Protein AF-A0A8I7B9J2-F1 (afdb_monomer)

Solvent-accessible surface area (backbone atoms only — not comparable to full-atom values): 4194 Å² total; per-residue (Å²): 130,90,76,84,50,67,70,38,74,45,67,54,64,44,83,88,76,68,20,27,45,25,52,38,94,84,72,79,51,74,47,80,35,81,65,84,84,51,74,46,29,56,27,34,31,43,63,46,68,78,78,70,53,89,95,53,83,71,72,78,70,46,75,45,76,84

pLDDT: mean 79.31, std 8.27, range [46.62, 89.62]

Foldseek 3Di:
DDDDDQQDKDWDADPVPRWTWFQDPVNPDIDTHNDPPDPRRIWGWHWAFDPDDVPDDGDPTDIDTD

Nearest PDB structures (foldseek):
  5b2h-assembly1_B  TM=7.926E-01  e=9.152E-01  Clostridium botulinum
  7t3p-assembly1_A  TM=7.307E-01  e=8.130E-01  Homo sapiens
  7t3q-assembly1_D  TM=7.362E-01  e=9.152E-01  Homo sapiens
  3uj4-assembly1_A  TM=6.424E-01  e=6.806E-01  Rattus norvegicus
  6lf2-assembly1_A  TM=7.773E-01  e=1.756E+00  Mytilisepta virgata

InterPro domains:
  IPR007679 Beta-trefoil domain of unknown function DUF569 [PF04601] (1-47)

Radius of gyration: 14.85 Å; Cα contacts (8 Å, |Δi|>4): 105; chains: 1; bounding box: 32×26×39 Å

Structure (mmCIF, N/CA/C/O backbone):
data_AF-A0A8I7B9J2-F1
#
_entry.id   AF-A0A8I7B9J2-F1
#
loop_
_atom_site.group_PDB
_atom_site.id
_atom_site.type_symbol
_atom_site.label_atom_id
_atom_site.label_alt_id
_atom_site.label_comp_id
_atom_site.label_asym_id
_atom_site.label_entity_id
_atom_site.label_seq_id
_atom_site.pdbx_PDB_ins_code
_atom_site.Cartn_x
_atom_site.Cartn_y
_atom_site.Cartn_z
_atom_site.occupancy
_atom_site.B_iso_or_equiv
_atom_site.auth_seq_id
_atom_site.auth_comp_id
_atom_site.auth_asym_id
_atom_site.auth_atom_id
_atom_site.pdbx_PDB_model_num
ATOM 1 N N . MET A 1 1 ? -18.024 4.715 -3.081 1.00 46.62 1 MET A N 1
ATOM 2 C CA . MET A 1 1 ? -16.604 4.359 -3.280 1.00 46.62 1 MET A CA 1
ATOM 3 C C . MET A 1 1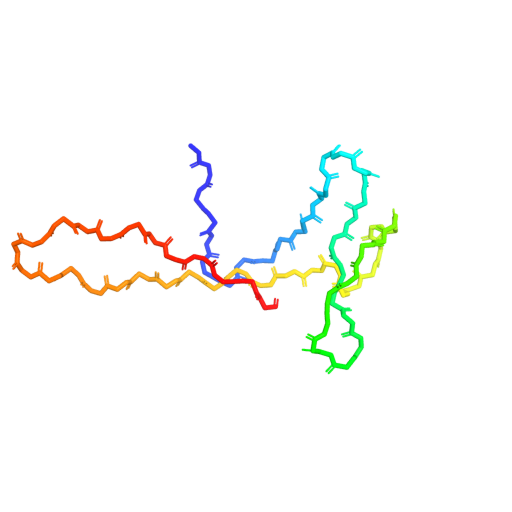 ? -16.359 3.060 -2.542 1.00 46.62 1 MET A C 1
ATOM 5 O O . MET A 1 1 ? -16.801 2.956 -1.405 1.00 46.62 1 MET A O 1
ATOM 9 N N . GLU A 1 2 ? -15.756 2.069 -3.193 1.00 55.62 2 GLU A N 1
ATOM 10 C CA . GLU A 1 2 ? -15.371 0.807 -2.551 1.00 55.62 2 GLU A CA 1
ATOM 11 C C . GLU A 1 2 ? -14.340 1.123 -1.458 1.00 55.62 2 GLU A C 1
ATOM 13 O O . GLU A 1 2 ? -13.319 1.754 -1.733 1.00 55.62 2 GLU A O 1
ATOM 18 N N . GLN A 1 3 ? -14.654 0.795 -0.205 1.00 66.44 3 GLN A N 1
ATOM 19 C CA . GLN A 1 3 ? -13.738 1.005 0.912 1.00 66.44 3 GLN A CA 1
ATOM 20 C C . GLN A 1 3 ? -12.799 -0.195 0.966 1.00 66.44 3 GLN A C 1
ATOM 22 O O . GLN A 1 3 ? -13.260 -1.329 1.058 1.00 66.44 3 GLN A O 1
ATOM 27 N N . PHE A 1 4 ? -11.491 0.043 0.882 1.00 73.19 4 PHE A N 1
ATOM 28 C CA . PHE A 1 4 ? -10.512 -1.032 0.995 1.00 73.19 4 PHE A CA 1
ATOM 29 C C . PHE A 1 4 ? -10.587 -1.663 2.384 1.00 73.19 4 PHE A C 1
ATOM 31 O O . PHE A 1 4 ? -10.573 -0.960 3.396 1.00 73.19 4 PHE A O 1
ATOM 38 N N . HIS A 1 5 ? -10.645 -2.989 2.432 1.00 76.56 5 HIS A N 1
ATOM 39 C CA . HIS A 1 5 ? -10.654 -3.714 3.692 1.00 76.56 5 HIS A CA 1
ATOM 40 C C . HIS A 1 5 ? -9.237 -3.850 4.250 1.00 76.56 5 HIS A C 1
ATOM 42 O O . HIS A 1 5 ? -8.256 -3.978 3.514 1.00 76.56 5 HIS A O 1
ATOM 48 N N . HIS A 1 6 ? -9.123 -3.856 5.576 1.00 80.12 6 HIS A N 1
ATOM 49 C CA . HIS A 1 6 ? -7.871 -4.201 6.234 1.00 80.12 6 HIS A CA 1
ATOM 50 C C . HIS A 1 6 ? -7.445 -5.627 5.844 1.00 80.12 6 HIS A C 1
ATOM 52 O O . HIS A 1 6 ? -8.247 -6.555 5.908 1.00 80.12 6 HIS A O 1
ATOM 58 N N . GLY A 1 7 ? -6.189 -5.801 5.437 1.00 81.94 7 GLY A N 1
ATOM 59 C CA . GLY A 1 7 ? -5.646 -7.063 4.928 1.00 81.94 7 GLY A CA 1
ATOM 60 C C . GLY A 1 7 ? -5.957 -7.338 3.452 1.00 81.94 7 GLY A C 1
ATOM 61 O O . GLY A 1 7 ? -5.540 -8.369 2.924 1.00 81.94 7 GLY A O 1
ATOM 62 N N . GLN A 1 8 ? -6.659 -6.437 2.759 1.00 86.69 8 GLN A N 1
ATOM 63 C CA . GLN A 1 8 ? -6.903 -6.582 1.328 1.00 86.69 8 GLN A CA 1
ATOM 64 C C . GLN A 1 8 ? -5.608 -6.372 0.545 1.00 86.69 8 GLN A C 1
ATOM 66 O O . GLN A 1 8 ? -4.888 -5.404 0.774 1.00 86.69 8 GLN A O 1
ATOM 71 N N . HIS A 1 9 ? -5.337 -7.247 -0.422 1.00 86.25 9 HIS A N 1
ATOM 72 C CA . HIS A 1 9 ? -4.208 -7.074 -1.328 1.00 86.25 9 HIS A CA 1
ATOM 73 C C . HIS A 1 9 ? -4.620 -6.244 -2.544 1.00 86.25 9 HIS A C 1
ATOM 75 O O . HIS A 1 9 ? -5.547 -6.603 -3.272 1.00 86.25 9 HIS A O 1
ATOM 81 N N . VAL A 1 10 ? -3.915 -5.142 -2.781 1.00 85.75 10 VAL A N 1
ATOM 82 C CA . VAL A 1 10 ? -4.153 -4.224 -3.900 1.00 85.75 10 VAL A CA 1
ATOM 83 C C . VAL A 1 10 ? -2.891 -4.040 -4.731 1.00 85.75 10 VAL A C 1
ATOM 85 O O . VAL A 1 10 ? -1.781 -4.310 -4.283 1.00 85.75 10 VAL A O 1
ATOM 88 N N . ARG A 1 11 ? -3.051 -3.573 -5.971 1.00 86.88 11 ARG A N 1
ATOM 89 C CA . ARG A 1 11 ? -1.932 -3.191 -6.840 1.00 86.88 11 ARG A CA 1
ATOM 90 C C . ARG A 1 11 ? -2.084 -1.726 -7.201 1.00 86.88 11 ARG A C 1
ATOM 92 O O . ARG A 1 11 ? -3.105 -1.350 -7.775 1.00 86.88 11 ARG A O 1
ATOM 99 N N . LEU A 1 12 ? -1.080 -0.912 -6.891 1.00 86.00 12 LEU A N 1
ATOM 100 C CA . LEU A 1 12 ? -1.099 0.497 -7.269 1.00 86.00 12 LEU A CA 1
ATOM 101 C C . LEU A 1 12 ? -0.546 0.670 -8.669 1.00 86.00 12 LEU A C 1
ATOM 103 O O . LEU A 1 12 ? 0.533 0.172 -8.988 1.00 86.00 12 LEU A O 1
ATOM 107 N N . ARG A 1 13 ? -1.300 1.400 -9.486 1.00 87.62 13 ARG A N 1
ATOM 108 C CA . ARG A 1 13 ? -0.912 1.790 -10.834 1.00 87.62 13 ARG A CA 1
ATOM 109 C C . ARG A 1 13 ? -0.774 3.305 -10.887 1.00 87.62 13 ARG A C 1
ATOM 111 O O . ARG A 1 13 ? -1.736 4.017 -10.602 1.00 87.62 13 ARG A O 1
ATOM 118 N N . SER A 1 14 ? 0.393 3.788 -11.297 1.00 85.69 14 SER A N 1
ATOM 119 C CA . SER A 1 14 ? 0.572 5.185 -11.677 1.00 85.69 14 SER A CA 1
ATOM 120 C C . SER A 1 14 ? -0.234 5.452 -12.946 1.00 85.69 14 SER A C 1
ATOM 122 O O . SER A 1 14 ? -0.047 4.785 -13.968 1.00 85.69 14 SER A O 1
ATOM 124 N N . ARG A 1 15 ? -1.170 6.405 -12.882 1.00 85.00 15 ARG A N 1
ATOM 125 C CA . ARG A 1 15 ? -1.997 6.776 -14.042 1.00 85.00 15 ARG A CA 1
ATOM 126 C C . ARG A 1 15 ? -1.185 7.516 -15.102 1.00 85.00 15 ARG A C 1
ATOM 128 O O . ARG A 1 15 ? -1.475 7.345 -16.278 1.00 85.00 15 ARG A O 1
ATOM 135 N N . GLU A 1 16 ? -0.178 8.280 -14.685 1.00 84.88 16 GLU A N 1
ATOM 136 C CA . GLU A 1 16 ? 0.673 9.082 -15.571 1.00 84.88 16 GLU A CA 1
ATOM 137 C C . GLU A 1 16 ? 1.644 8.212 -16.371 1.00 84.88 16 GLU A C 1
ATOM 139 O O . GLU A 1 16 ? 1.773 8.367 -17.579 1.00 84.88 16 GLU A O 1
ATOM 144 N N . LEU A 1 17 ? 2.296 7.256 -15.702 1.00 84.12 17 LEU A N 1
ATOM 145 C CA . LEU A 1 17 ? 3.355 6.439 -16.304 1.00 84.12 17 LEU A CA 1
ATOM 146 C C . LEU A 1 17 ? 2.862 5.066 -16.777 1.00 84.12 17 LEU A C 1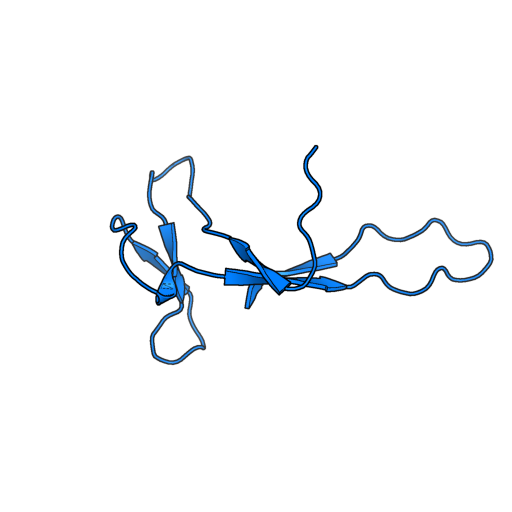
ATOM 148 O O . LEU A 1 17 ? 3.606 4.317 -17.406 1.00 84.12 17 LEU A O 1
ATOM 152 N N . GLY A 1 18 ? 1.632 4.686 -16.424 1.00 85.81 18 GLY A N 1
A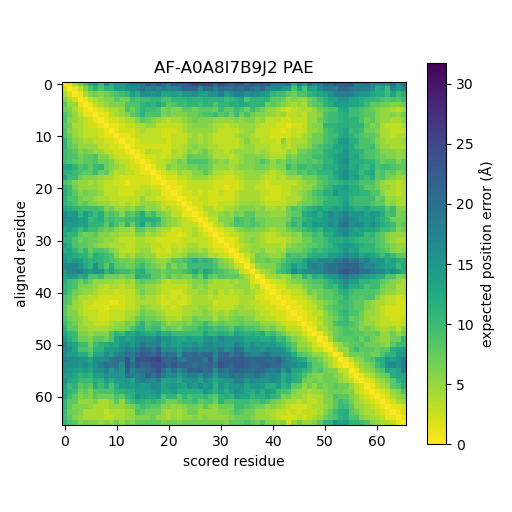TOM 153 C CA . GLY A 1 18 ? 1.090 3.354 -16.697 1.00 85.81 18 GLY A CA 1
ATOM 154 C C . GLY A 1 18 ? 1.804 2.218 -15.953 1.00 85.81 18 GLY A C 1
ATOM 155 O O . GLY A 1 18 ? 1.472 1.055 -16.179 1.00 85.81 18 GLY A O 1
ATOM 156 N N . THR A 1 19 ? 2.743 2.540 -15.063 1.00 88.38 19 THR A N 1
ATOM 157 C CA . THR A 1 19 ? 3.559 1.603 -14.287 1.00 88.38 19 THR A CA 1
ATOM 158 C C . THR A 1 19 ? 2.878 1.191 -12.987 1.00 88.38 19 THR A C 1
ATOM 160 O O . THR A 1 19 ? 1.939 1.831 -12.518 1.00 88.38 19 THR A O 1
ATOM 163 N N . TYR A 1 20 ? 3.357 0.103 -12.397 1.00 88.25 20 TYR A N 1
ATOM 164 C CA . TYR A 1 20 ? 2.910 -0.420 -11.115 1.00 88.25 20 TYR A CA 1
ATOM 165 C C . TYR A 1 20 ? 3.951 -0.147 -10.036 1.00 88.25 20 TYR A C 1
ATOM 167 O O . TYR A 1 20 ? 5.150 -0.187 -10.313 1.00 88.25 20 TYR A O 1
ATOM 175 N N . LEU A 1 21 ? 3.488 0.093 -8.811 1.00 88.06 21 LEU A N 1
ATOM 176 C CA . LEU A 1 21 ? 4.358 0.214 -7.645 1.00 88.06 21 LEU A CA 1
ATOM 177 C C . LEU A 1 21 ? 4.817 -1.178 -7.204 1.00 88.06 21 LEU A C 1
ATOM 179 O O . LEU A 1 21 ? 3.974 -2.043 -6.963 1.00 88.06 21 LEU A O 1
ATOM 183 N N . HIS A 1 22 ? 6.128 -1.387 -7.127 1.00 89.62 22 HIS A N 1
ATOM 184 C CA . HIS A 1 22 ? 6.764 -2.623 -6.674 1.00 89.62 22 HIS A CA 1
ATOM 185 C C . HIS A 1 22 ? 7.560 -2.350 -5.405 1.00 89.62 22 HIS A C 1
ATOM 187 O O . HIS A 1 22 ? 8.272 -1.351 -5.333 1.00 89.62 22 HIS A O 1
ATOM 193 N N . ALA A 1 23 ? 7.442 -3.236 -4.423 1.00 87.38 23 ALA A N 1
ATOM 194 C CA . ALA A 1 23 ? 8.353 -3.278 -3.293 1.00 87.38 23 ALA A CA 1
ATOM 195 C C . ALA A 1 23 ? 9.727 -3.752 -3.775 1.00 87.38 23 ALA A C 1
ATOM 197 O O . ALA A 1 23 ? 9.831 -4.737 -4.518 1.00 87.38 23 ALA A O 1
ATOM 198 N N . GLU A 1 24 ? 10.775 -3.051 -3.363 1.00 85.25 24 GLU A N 1
ATOM 199 C CA . GLU A 1 24 ? 12.131 -3.543 -3.569 1.00 85.25 24 GLU A CA 1
ATOM 200 C C . GLU A 1 24 ? 12.392 -4.783 -2.708 1.00 85.25 24 GLU A C 1
ATOM 202 O O . GLU A 1 24 ? 11.728 -5.024 -1.698 1.00 85.25 24 GLU A O 1
ATOM 207 N N . GLU A 1 25 ? 13.331 -5.617 -3.151 1.00 82.12 25 GLU A N 1
ATOM 208 C CA . GLU A 1 25 ? 13.649 -6.896 -2.502 1.00 82.12 25 GLU A CA 1
ATOM 209 C C . GLU A 1 25 ? 14.202 -6.707 -1.081 1.00 82.12 25 GLU A C 1
ATOM 211 O O . GLU A 1 25 ? 14.015 -7.551 -0.208 1.00 82.12 25 GLU A O 1
ATOM 216 N N . ASP A 1 26 ? 14.817 -5.554 -0.827 1.00 81.31 26 ASP A N 1
ATOM 217 C CA . ASP A 1 26 ? 15.310 -5.136 0.480 1.00 81.31 26 ASP A CA 1
ATOM 218 C C . ASP A 1 26 ? 14.193 -4.683 1.445 1.00 81.31 26 ASP A C 1
ATOM 220 O O . ASP A 1 26 ? 14.454 -4.441 2.628 1.00 81.31 26 ASP A O 1
ATOM 224 N N . GLY A 1 27 ? 12.951 -4.557 0.960 1.00 74.06 27 GLY A N 1
ATOM 225 C CA . GLY A 1 27 ? 11.779 -4.143 1.733 1.00 74.06 27 GLY A CA 1
ATOM 226 C C . GLY A 1 27 ? 11.848 -2.708 2.267 1.00 74.06 27 GLY A C 1
ATOM 227 O O . GLY A 1 27 ? 11.034 -2.332 3.114 1.00 74.06 27 GLY A O 1
ATOM 228 N N . ARG A 1 28 ? 12.823 -1.907 1.818 1.00 78.69 28 ARG A N 1
ATOM 229 C CA . ARG A 1 28 ? 13.013 -0.512 2.252 1.00 78.69 28 ARG A CA 1
ATOM 230 C C . ARG A 1 28 ? 12.551 0.485 1.202 1.00 78.69 28 ARG A C 1
ATOM 232 O O . ARG A 1 28 ? 12.110 1.575 1.568 1.00 78.69 28 ARG A O 1
ATOM 239 N N . GLY A 1 29 ? 12.662 0.116 -0.071 1.00 82.31 29 GLY A N 1
ATOM 240 C CA . GLY A 1 29 ? 12.330 0.964 -1.206 1.00 82.31 29 GLY A CA 1
ATOM 241 C C . GLY A 1 29 ? 11.046 0.562 -1.919 1.00 82.31 29 GLY A C 1
ATOM 242 O O . GLY A 1 29 ? 10.524 -0.546 -1.770 1.00 82.31 29 GLY A O 1
ATOM 243 N N . VAL A 1 30 ? 10.552 1.488 -2.738 1.00 86.75 30 VAL A N 1
ATOM 244 C CA . VAL A 1 30 ? 9.535 1.201 -3.747 1.00 86.75 30 VAL A CA 1
ATOM 245 C C . VAL A 1 30 ? 10.025 1.707 -5.095 1.00 86.75 30 VAL A C 1
ATOM 247 O O . VAL A 1 30 ? 10.451 2.856 -5.212 1.00 86.75 30 VAL A O 1
ATOM 250 N N . SER A 1 31 ? 9.930 0.872 -6.123 1.00 86.56 31 SER A N 1
ATOM 251 C CA . SER A 1 31 ? 10.251 1.256 -7.498 1.00 86.56 31 SER A CA 1
ATOM 252 C C . SER A 1 31 ? 9.006 1.176 -8.378 1.00 86.56 31 SER A C 1
ATOM 254 O O . SER A 1 31 ? 8.053 0.442 -8.104 1.00 86.56 31 SER A O 1
ATOM 256 N N . LEU A 1 32 ? 9.000 1.929 -9.475 1.00 86.94 32 LEU A N 1
ATOM 257 C CA . LEU A 1 32 ? 7.934 1.869 -10.472 1.00 86.94 32 LEU A CA 1
ATOM 258 C C . LEU A 1 32 ? 8.346 0.953 -11.620 1.00 86.94 32 LEU A C 1
ATOM 260 O O . LEU A 1 32 ? 9.351 1.194 -12.283 1.00 86.94 32 LEU A O 1
ATOM 264 N N . HIS A 1 33 ? 7.536 -0.066 -11.900 1.00 83.38 33 HIS A N 1
ATOM 265 C CA . HIS A 1 33 ? 7.828 -1.039 -12.946 1.00 83.38 33 HIS A CA 1
ATOM 266 C C . HIS A 1 33 ? 6.655 -1.216 -13.908 1.00 83.38 33 HIS A C 1
ATOM 268 O O . HIS A 1 33 ? 5.494 -1.276 -13.513 1.00 83.38 33 HIS A O 1
ATOM 274 N N . HIS A 1 34 ? 6.939 -1.383 -15.199 1.00 81.00 34 HIS A N 1
ATOM 275 C CA . HIS A 1 34 ? 5.894 -1.590 -16.214 1.00 81.00 34 HIS A CA 1
ATOM 276 C C . HIS A 1 34 ? 5.216 -2.975 -16.125 1.00 81.00 34 HIS A C 1
ATOM 278 O O . HIS A 1 34 ? 4.157 -3.203 -16.708 1.00 81.00 34 HIS A O 1
ATOM 284 N N . ARG A 1 35 ? 5.816 -3.929 -15.399 1.00 74.81 35 ARG A N 1
ATOM 285 C CA . ARG A 1 35 ? 5.352 -5.324 -15.336 1.00 74.81 35 ARG A CA 1
ATOM 286 C C . ARG A 1 35 ? 4.349 -5.514 -14.200 1.00 74.81 35 ARG A C 1
ATOM 2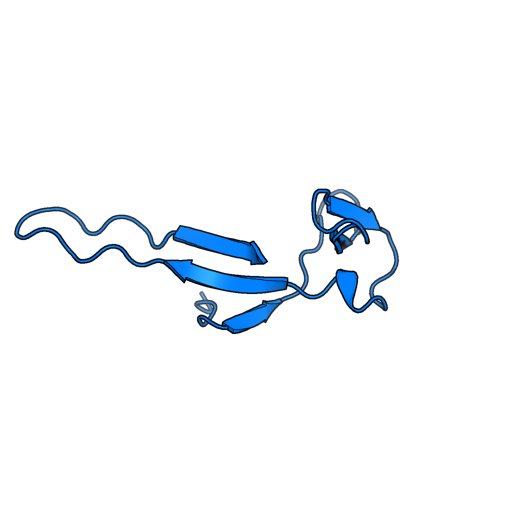88 O O . ARG A 1 35 ? 4.654 -5.246 -13.046 1.00 74.81 35 ARG A O 1
ATOM 295 N N . ARG A 1 36 ? 3.175 -6.065 -14.519 1.00 69.88 36 ARG A N 1
ATOM 296 C CA . ARG A 1 36 ? 2.100 -6.381 -13.554 1.00 69.88 36 ARG A CA 1
ATOM 297 C C . ARG A 1 36 ? 2.334 -7.685 -12.766 1.00 69.88 36 ARG A C 1
ATOM 299 O O . ARG A 1 36 ? 1.596 -7.968 -11.827 1.00 69.88 36 ARG A O 1
ATOM 306 N N . VAL A 1 37 ? 3.287 -8.516 -13.196 1.00 64.62 37 VAL A N 1
ATOM 307 C CA . VAL A 1 37 ? 3.323 -9.959 -12.876 1.00 64.62 37 VAL A CA 1
ATOM 308 C C . VAL A 1 37 ? 4.142 -10.328 -11.633 1.00 64.62 37 VAL A C 1
ATOM 310 O O . VAL A 1 37 ? 4.161 -11.494 -11.264 1.00 64.62 37 VAL A O 1
ATOM 313 N N . SER A 1 38 ? 4.800 -9.368 -10.976 1.00 72.75 38 SER A N 1
ATOM 314 C CA . SER A 1 38 ? 5.582 -9.659 -9.767 1.00 72.75 38 SER A CA 1
ATOM 315 C C . SER A 1 38 ? 4.695 -9.709 -8.523 1.00 72.75 38 SER A C 1
ATOM 317 O O . SER A 1 38 ? 3.777 -8.895 -8.387 1.00 72.75 38 SER A O 1
ATOM 319 N N . MET A 1 39 ? 4.996 -10.623 -7.595 1.00 79.75 39 MET A N 1
ATOM 320 C CA . MET A 1 39 ? 4.391 -10.625 -6.257 1.00 79.75 39 MET A CA 1
ATOM 321 C C . MET A 1 39 ? 4.688 -9.326 -5.504 1.00 79.75 39 MET A C 1
ATOM 323 O O . MET A 1 39 ? 3.820 -8.839 -4.791 1.00 79.75 39 MET A O 1
ATOM 327 N N . ASN A 1 40 ? 5.837 -8.701 -5.764 1.00 82.25 40 ASN A N 1
ATOM 328 C CA . ASN A 1 40 ? 6.242 -7.428 -5.167 1.00 82.25 40 ASN A CA 1
ATOM 329 C C . ASN A 1 40 ? 5.329 -6.253 -5.552 1.00 82.25 40 ASN A C 1
ATOM 331 O O . ASN A 1 40 ? 5.434 -5.177 -4.977 1.00 82.25 40 ASN A O 1
ATOM 335 N N . ALA A 1 41 ? 4.443 -6.429 -6.537 1.00 84.06 41 ALA A N 1
ATOM 336 C CA . ALA A 1 41 ? 3.444 -5.429 -6.900 1.00 84.06 41 ALA A CA 1
ATOM 337 C C . ALA A 1 41 ? 2.158 -5.518 -6.059 1.00 84.06 41 ALA A C 1
ATOM 339 O O . ALA A 1 41 ? 1.254 -4.699 -6.249 1.00 84.06 41 ALA A O 1
ATOM 340 N N . ALA A 1 42 ? 2.024 -6.548 -5.217 1.00 88.19 42 ALA A N 1
ATOM 341 C CA . ALA A 1 42 ? 0.888 -6.743 -4.330 1.00 88.19 42 ALA A CA 1
ATOM 342 C C . ALA A 1 42 ? 1.166 -6.102 -2.968 1.00 88.19 42 ALA A C 1
ATOM 344 O O . ALA A 1 42 ? 2.157 -6.416 -2.324 1.00 88.19 42 ALA A O 1
ATOM 345 N N . TRP A 1 43 ? 0.247 -5.244 -2.542 1.00 86.81 43 TRP A N 1
ATOM 346 C CA . TRP A 1 43 ? 0.347 -4.463 -1.317 1.00 86.81 43 TRP A CA 1
ATOM 347 C C . TRP A 1 43 ? -0.798 -4.814 -0.388 1.00 86.81 43 TRP A C 1
ATOM 349 O O . TRP A 1 43 ? -1.958 -4.748 -0.798 1.00 86.81 43 TRP A O 1
ATOM 359 N N . ALA A 1 44 ? -0.497 -5.148 0.857 1.00 88.12 44 ALA A N 1
ATOM 360 C CA . ALA A 1 44 ? -1.503 -5.335 1.883 1.00 88.12 44 ALA A CA 1
ATOM 361 C C . ALA A 1 44 ? -1.969 -3.968 2.400 1.00 88.12 44 ALA A C 1
ATOM 363 O O . ALA A 1 44 ? -1.177 -3.154 2.882 1.00 88.12 44 ALA A O 1
ATOM 364 N N . VAL A 1 45 ? -3.272 -3.707 2.318 1.00 87.06 45 VAL A N 1
ATOM 365 C CA . VAL A 1 45 ? -3.881 -2.499 2.873 1.00 87.06 45 VAL A CA 1
ATOM 366 C C . VAL A 1 45 ? -4.018 -2.667 4.377 1.00 87.06 45 VAL A C 1
ATOM 368 O O . VAL A 1 45 ? -4.767 -3.504 4.869 1.00 87.06 45 VAL A O 1
ATOM 371 N N . HIS A 1 46 ? -3.328 -1.824 5.124 1.00 84.81 46 HIS A N 1
ATOM 372 C CA . HIS A 1 46 ? -3.462 -1.705 6.561 1.00 84.81 46 HIS A CA 1
ATOM 373 C C . HIS A 1 46 ? -4.232 -0.422 6.870 1.00 84.81 46 HIS A C 1
ATOM 375 O O . HIS A 1 46 ? -3.676 0.677 6.856 1.00 84.81 46 HIS A O 1
ATOM 381 N N . VAL A 1 47 ? -5.534 -0.559 7.112 1.00 81.88 47 VAL A N 1
ATOM 382 C CA . VAL A 1 47 ? -6.377 0.563 7.538 1.00 81.88 47 VAL A CA 1
ATOM 383 C C . VAL A 1 47 ? -6.215 0.744 9.041 1.00 81.88 47 VAL A C 1
ATOM 385 O O . VAL A 1 47 ? -6.494 -0.182 9.805 1.00 81.88 47 VAL A O 1
ATOM 388 N N . TYR A 1 48 ? -5.761 1.925 9.447 1.00 80.12 48 TYR A N 1
ATOM 389 C CA . TYR A 1 48 ? -5.713 2.379 10.827 1.00 80.12 48 TYR A CA 1
ATOM 390 C C . TYR A 1 48 ? -6.825 3.402 11.047 1.00 80.12 48 TY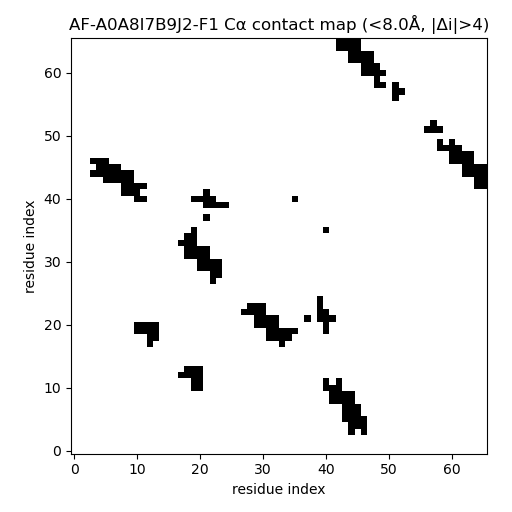R A C 1
ATOM 392 O O . TYR A 1 48 ? -6.802 4.505 10.494 1.00 80.12 48 TYR A O 1
ATOM 400 N N . GLN A 1 49 ? -7.802 3.024 11.865 1.00 74.44 49 GLN A N 1
ATOM 401 C CA . GLN A 1 49 ? -8.827 3.937 12.341 1.00 74.44 49 GLN A CA 1
ATOM 402 C C . GLN A 1 49 ? -8.517 4.269 13.804 1.00 74.44 49 GLN A C 1
ATOM 404 O O . GLN A 1 49 ? -8.679 3.395 14.660 1.00 74.44 49 GLN A O 1
ATOM 409 N N . PRO A 1 50 ? -8.036 5.487 14.113 1.00 70.25 50 PRO A N 1
ATOM 410 C CA . PRO A 1 50 ? -7.874 5.888 15.500 1.00 70.25 50 PRO A CA 1
ATOM 411 C C . PRO A 1 50 ? -9.249 5.883 16.189 1.00 70.25 50 PRO A C 1
ATOM 413 O O . PRO A 1 50 ? -10.248 6.247 15.558 1.00 70.25 50 PRO A O 1
ATOM 416 N N . PRO A 1 51 ? -9.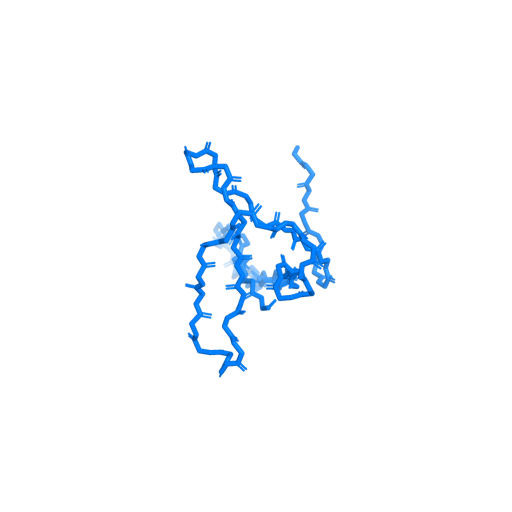329 5.457 17.461 1.00 69.00 51 PRO A 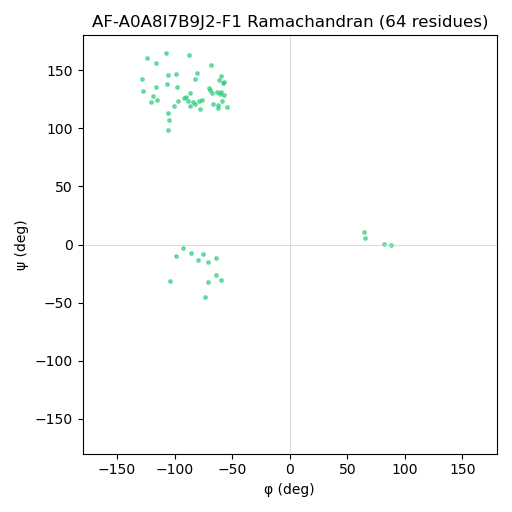N 1
ATOM 417 C CA . PRO A 1 51 ? -10.586 5.473 18.191 1.00 69.00 51 PRO A CA 1
ATOM 418 C C . PRO A 1 51 ? -11.140 6.905 18.237 1.00 69.00 51 PRO A C 1
ATOM 420 O O . PRO A 1 51 ? -10.363 7.851 18.414 1.00 69.00 51 PRO A O 1
ATOM 423 N N . PRO A 1 52 ? -12.460 7.092 18.066 1.00 67.44 52 PRO A N 1
ATOM 424 C CA . PRO A 1 52 ? -13.058 8.412 18.154 1.00 67.44 52 PRO A CA 1
ATOM 425 C C . PRO A 1 52 ? -12.847 8.949 19.570 1.00 67.44 52 PRO A C 1
ATOM 427 O O . PRO A 1 52 ? -13.323 8.374 20.549 1.00 67.44 52 PRO A O 1
ATOM 430 N N . LEU A 1 53 ? -12.107 10.049 19.679 1.00 75.75 53 LEU A N 1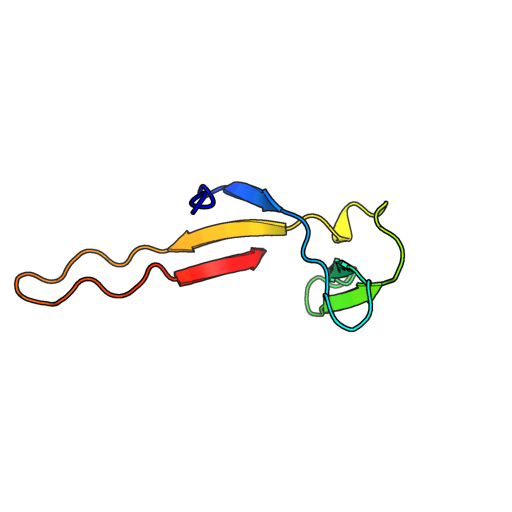
ATOM 431 C CA . LEU A 1 53 ? -12.034 10.802 20.923 1.00 75.75 53 LEU A CA 1
ATOM 432 C C . LEU A 1 53 ? -13.419 11.416 21.162 1.00 75.75 53 LEU A C 1
ATOM 434 O O . LEU A 1 53 ? -13.998 12.010 20.250 1.00 75.75 53 LEU A O 1
ATOM 438 N N . ALA A 1 54 ? -13.972 11.240 22.364 1.00 75.25 54 ALA A N 1
ATOM 439 C CA . ALA A 1 54 ? -15.308 11.727 22.696 1.00 75.25 54 ALA A CA 1
ATOM 440 C C . ALA A 1 54 ? -15.418 13.238 22.412 1.00 75.25 54 ALA A C 1
ATOM 442 O O . ALA A 1 54 ? -14.687 14.037 22.992 1.00 75.25 54 ALA A O 1
ATOM 443 N N . GLY A 1 55 ? -16.316 13.617 21.497 1.00 73.12 55 GLY A N 1
ATOM 444 C CA . GLY A 1 55 ? -16.547 15.011 21.099 1.00 73.12 55 GLY A CA 1
ATOM 445 C C . GLY A 1 55 ? -15.667 15.546 19.960 1.00 73.12 55 GLY A C 1
ATOM 446 O O . GLY A 1 55 ? -15.854 16.694 19.565 1.00 73.12 55 GLY A O 1
ATOM 447 N N . ALA A 1 56 ? -14.749 14.750 19.400 1.00 72.12 56 ALA A N 1
ATOM 448 C CA . ALA A 1 56 ? -13.941 15.141 18.243 1.00 72.12 56 ALA A CA 1
ATOM 449 C C . ALA A 1 56 ? -14.510 14.580 16.929 1.00 72.12 56 ALA A C 1
ATOM 451 O O . ALA A 1 56 ? -15.049 13.473 16.888 1.00 72.12 56 ALA A O 1
ATOM 452 N N . VAL A 1 57 ? -14.352 15.329 15.832 1.00 74.00 57 VAL A N 1
ATOM 453 C CA . VAL A 1 57 ? -14.644 14.825 14.481 1.00 74.00 57 VAL A CA 1
ATOM 454 C C . VAL A 1 57 ? 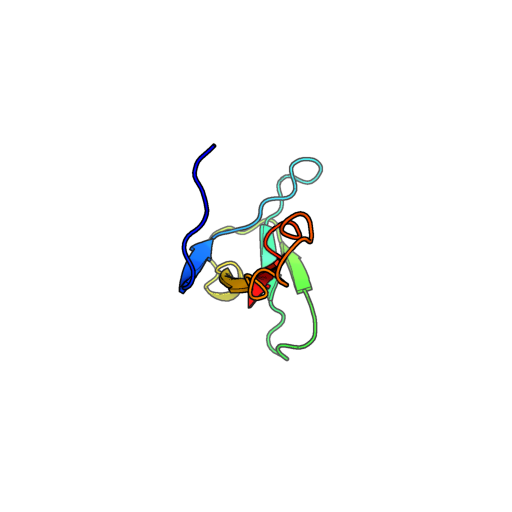-13.733 13.619 14.214 1.00 74.00 57 VAL A C 1
ATOM 456 O O . VAL A 1 57 ? -12.522 13.735 14.427 1.00 74.00 57 VAL A O 1
ATOM 459 N N . PRO A 1 58 ? -14.267 12.466 13.770 1.00 69.19 58 PRO A N 1
ATOM 460 C CA . PRO A 1 58 ? -13.443 11.304 13.469 1.00 69.19 58 PRO A CA 1
ATOM 461 C C . PRO A 1 58 ? -12.418 11.670 12.392 1.00 69.19 58 PRO A C 1
ATOM 463 O O . PRO A 1 58 ? -12.775 12.147 11.313 1.00 69.19 58 PRO A O 1
ATOM 466 N N . ALA A 1 59 ? -11.136 11.469 12.700 1.00 71.25 59 ALA A N 1
ATOM 467 C CA . ALA A 1 59 ? -10.071 11.648 11.724 1.00 71.25 59 ALA A CA 1
ATOM 468 C C . ALA A 1 59 ? -10.293 10.688 10.541 1.00 71.25 59 ALA A C 1
ATOM 470 O O . ALA A 1 59 ? -10.757 9.561 10.755 1.00 71.25 59 ALA A O 1
ATOM 471 N N . PRO A 1 60 ? -9.963 11.097 9.302 1.00 71.62 60 PRO A N 1
ATOM 472 C CA . PRO A 1 60 ? -10.065 10.202 8.162 1.00 71.62 60 PRO A CA 1
ATOM 473 C C . PRO A 1 60 ? -9.217 8.943 8.413 1.00 71.62 60 PRO A C 1
ATOM 475 O O . PRO A 1 60 ? -8.115 9.052 8.966 1.00 71.62 60 PRO A O 1
ATOM 478 N N . PRO A 1 61 ? -9.712 7.752 8.028 1.00 73.56 61 PRO A N 1
ATOM 479 C CA . PRO A 1 61 ? -8.967 6.514 8.199 1.00 73.56 61 PRO A CA 1
ATOM 480 C C . PRO A 1 61 ? -7.624 6.626 7.477 1.00 73.56 61 PRO A C 1
ATOM 482 O O . PRO A 1 61 ? -7.558 7.001 6.304 1.00 73.56 61 PRO A O 1
ATOM 485 N N . GLN A 1 62 ? -6.540 6.320 8.188 1.00 78.06 62 GLN A N 1
ATOM 486 C CA . GLN A 1 62 ? -5.209 6.310 7.600 1.00 78.06 62 GLN A CA 1
ATOM 487 C C . GLN A 1 62 ? -4.967 4.938 6.983 1.00 78.06 62 GLN A C 1
ATOM 489 O O . GLN A 1 62 ? -4.985 3.923 7.675 1.00 78.06 62 GLN A O 1
ATOM 494 N N . CYS A 1 63 ? -4.732 4.895 5.678 1.00 77.56 63 CYS A N 1
ATOM 495 C CA . CYS A 1 63 ? -4.404 3.663 4.973 1.00 77.56 63 CYS A CA 1
ATOM 496 C C . CYS A 1 63 ? -2.896 3.608 4.750 1.00 77.56 63 CYS A C 1
ATOM 498 O O . CYS A 1 63 ? -2.328 4.464 4.074 1.00 77.56 63 CYS A O 1
ATOM 500 N N . ARG A 1 64 ? -2.246 2.586 5.304 1.00 81.50 64 ARG A N 1
ATOM 501 C CA . ARG A 1 64 ? -0.843 2.276 5.040 1.00 81.50 64 ARG A CA 1
ATOM 502 C C . ARG A 1 64 ? -0.765 1.037 4.162 1.00 81.50 64 ARG A C 1
ATOM 504 O O . ARG A 1 64 ? -1.488 0.078 4.390 1.00 81.50 64 ARG A O 1
ATOM 511 N N . LEU A 1 65 ? 0.119 1.053 3.177 1.00 83.50 65 LEU A N 1
ATOM 512 C CA . LEU A 1 65 ? 0.398 -0.102 2.329 1.00 83.50 65 LEU A CA 1
ATOM 513 C C . LEU A 1 65 ? 1.649 -0.800 2.861 1.00 83.50 65 LEU A C 1
ATOM 515 O O . LEU A 1 65 ? 2.608 -0.121 3.245 1.00 83.50 65 LEU A O 1
ATOM 519 N N . ARG A 1 66 ? 1.606 -2.127 2.942 1.00 76.75 66 ARG A N 1
ATOM 520 C CA . ARG A 1 66 ? 2.742 -2.981 3.293 1.00 76.75 66 ARG A CA 1
ATOM 521 C C . ARG A 1 66 ? 3.038 -3.981 2.197 1.00 76.75 66 ARG A C 1
ATOM 523 O O . ARG A 1 66 ? 2.071 -4.375 1.509 1.00 76.75 66 ARG A O 1
#

Secondary structure (DSSP, 8-state):
-PPPPTT-EE--B-TTT--EEEE-TTSS-EEEES-S--GGG-EEEEEE-PPPPTTSPPPPPEEEE-

Sequence (66 aa):
MEQFHHGQHVRLRSRELGTYLHAEEDGRGVSLHHRRVSMNAAWAVHVYQPPPLAGAVPAPPQCRLR

Mean predicted aligned error: 8.02 Å

Organism: Hordeum vulgare subsp. vulgare (NCBI:txid112509)